Protein AF-A0A2D4P165-F1 (afdb_monomer)

Organism: Micrurus surinamensis (NCBI:txid129470)

Solvent-accessible surface area (backbone atoms only — not comparable to full-atom values): 8331 Å² total; per-residue (Å²): 124,71,40,60,50,41,46,71,79,41,49,64,58,56,65,73,43,44,93,80,43,96,66,60,62,69,33,42,50,54,37,58,58,67,74,42,82,57,62,66,61,52,50,49,56,73,44,31,44,83,96,69,41,61,64,74,58,58,80,89,52,52,64,74,51,64,64,87,57,72,45,75,46,81,37,56,65,82,50,97,62,73,68,67,61,45,57,52,50,44,67,58,34,75,97,38,56,63,46,65,50,67,57,44,76,82,76,78,82,85,76,85,78,73,83,81,77,66,51,77,69,56,50,51,56,52,55,60,68,71,75,113

Radius of gyration: 19.27 Å; Cα contacts (8 Å, |Δi|>4): 99; chains: 1; bounding box: 44×35×43 Å

Mean predicted aligned error: 12.01 Å

Nearest PDB structures (foldseek):
  6hrv-assembly1_A  TM=4.353E-01  e=6.710E+00  Danio rerio
  8k1f-assembly2_B-2  TM=2.832E-01  e=9.886E+00  Fusobacterium nucleatum subsp. nucleatum ATCC 25586

Secondary structure (DSSP, 8-state):
--THHHHHH-HHHHHHTTTT-SSSHHHHHHHHHHTS--HHHHHHHHHB-GGG-BSS-SGGGGGGS-TTS-EEEEEETT-S--THHHHHHHHHSTTS-EEEEEEETT--SS---------HHHHHHHHHHT--

Sequence (132 aa):
WGPGLVQRFRPDFKQKFANFFDDDTISEYIYHCNAQTPSGEAAFKAMTESLGWARRPMLQRIHMIRRDLPITLIYGANSWIDTSTGEKVRYLRPGCYVNDMGQVRSWKENFRYRNLRLSGATLRKLESALLE

Foldseek 3Di:
DQLVVCCVVPVVQCVLCCVPDVDSVRSVVVSVCVVDDVPPVVVQVVQADPPSHGPDDCLVVLLVPDQADAEEDEAAQPDPDDQVSQVSSCVSRDPGHGHYPPHPPPPPPRDDPDDPPPDPVNVVVVVVVVVD

Structure (mmCIF, N/CA/C/O backbone):
data_AF-A0A2D4P165-F1
#
_entry.id   AF-A0A2D4P165-F1
#
loop_
_atom_site.group_PDB
_atom_site.id
_atom_site.type_symbol
_atom_site.label_atom_id
_atom_site.label_alt_id
_atom_site.label_comp_id
_atom_site.label_asym_id
_atom_site.label_entity_id
_atom_site.label_seq_id
_atom_site.pdbx_PDB_ins_code
_atom_site.Cartn_x
_atom_site.Cartn_y
_atom_site.Cartn_z
_atom_site.occupancy
_atom_site.B_iso_or_equiv
_atom_site.auth_seq_id
_atom_site.auth_comp_id
_atom_site.auth_asym_id
_atom_site.auth_atom_id
_atom_site.pdbx_PDB_model_num
ATOM 1 N N . TRP A 1 1 ? 16.382 -6.746 -25.582 1.00 63.00 1 TRP A N 1
ATOM 2 C CA . TRP A 1 1 ? 16.117 -5.304 -25.786 1.00 63.00 1 TRP A CA 1
ATOM 3 C C . TRP A 1 1 ? 15.077 -4.731 -24.820 1.00 63.00 1 TRP A C 1
ATOM 5 O O . TRP A 1 1 ? 15.283 -3.617 -24.366 1.00 63.00 1 TRP A O 1
ATOM 15 N N . GLY A 1 2 ? 14.011 -5.458 -24.457 1.00 76.69 2 GLY A N 1
ATOM 16 C CA . GLY A 1 2 ? 12.945 -4.955 -23.574 1.00 76.69 2 GLY A CA 1
ATOM 17 C C . GLY A 1 2 ? 13.359 -4.575 -22.138 1.00 76.69 2 GLY A C 1
ATOM 18 O O . GLY A 1 2 ? 13.272 -3.397 -21.790 1.00 76.69 2 GLY A O 1
ATOM 19 N N . PRO A 1 3 ? 13.871 -5.511 -21.315 1.00 77.06 3 PRO A N 1
ATOM 20 C CA . PRO A 1 3 ? 14.177 -5.243 -19.901 1.00 77.06 3 PRO A CA 1
ATOM 21 C C . PRO A 1 3 ? 15.200 -4.130 -19.638 1.00 77.06 3 PRO A C 1
ATOM 23 O O . PRO A 1 3 ? 15.115 -3.422 -18.634 1.00 77.06 3 PRO A O 1
ATOM 26 N N . GLY A 1 4 ? 16.124 -3.903 -20.579 1.00 82.12 4 GLY A N 1
ATOM 27 C CA . GLY A 1 4 ? 17.107 -2.818 -20.495 1.00 82.12 4 GLY A CA 1
ATOM 28 C C . GLY A 1 4 ? 16.485 -1.414 -20.449 1.00 82.12 4 GLY A C 1
ATOM 29 O O . GLY A 1 4 ? 17.125 -0.480 -19.970 1.00 82.12 4 GLY A O 1
ATOM 30 N N . LEU A 1 5 ? 15.227 -1.248 -20.883 1.00 85.31 5 LEU A N 1
ATOM 31 C CA . LEU A 1 5 ? 14.503 0.023 -20.768 1.00 85.31 5 LEU A CA 1
ATOM 32 C C . LEU A 1 5 ? 14.250 0.399 -19.303 1.00 85.31 5 LEU A C 1
ATOM 34 O O . LEU A 1 5 ? 14.481 1.545 -18.922 1.00 85.31 5 LEU A O 1
ATOM 38 N N . VAL A 1 6 ? 13.833 -0.559 -18.467 1.00 86.50 6 VAL A N 1
ATOM 39 C CA . VAL A 1 6 ? 13.577 -0.300 -17.041 1.00 86.50 6 VAL A CA 1
ATOM 40 C C . VAL A 1 6 ? 14.867 0.109 -16.342 1.00 86.50 6 VAL A C 1
ATOM 42 O O . VAL A 1 6 ? 14.875 1.099 -15.619 1.00 86.50 6 VAL A O 1
ATOM 45 N N . GLN A 1 7 ? 15.979 -0.568 -16.630 1.00 84.44 7 GLN A N 1
ATOM 46 C CA . GLN A 1 7 ? 17.281 -0.222 -16.053 1.00 84.44 7 GLN A CA 1
ATOM 47 C C . GLN A 1 7 ? 17.759 1.170 -16.477 1.00 84.44 7 GLN A C 1
ATOM 49 O O . GLN A 1 7 ? 18.295 1.916 -15.662 1.00 84.44 7 GLN A O 1
ATOM 54 N N . ARG A 1 8 ? 17.543 1.542 -17.745 1.00 86.88 8 ARG A N 1
ATOM 55 C CA . ARG A 1 8 ? 17.968 2.842 -18.275 1.00 86.88 8 ARG A CA 1
ATOM 56 C C . ARG A 1 8 ? 17.184 4.004 -17.671 1.00 86.88 8 ARG A C 1
ATOM 58 O O . ARG A 1 8 ? 17.776 5.034 -17.363 1.00 86.88 8 ARG A O 1
ATOM 65 N N . PHE A 1 9 ? 15.867 3.860 -17.529 1.00 86.31 9 PHE A N 1
ATOM 66 C CA . PHE A 1 9 ? 15.003 4.938 -17.040 1.00 86.31 9 PHE A CA 1
ATOM 67 C C . PHE A 1 9 ? 14.820 4.935 -15.519 1.00 86.31 9 PHE A C 1
ATOM 69 O O . PHE A 1 9 ? 14.538 5.985 -14.946 1.00 86.31 9 PHE A O 1
ATOM 76 N N . ARG A 1 10 ? 14.968 3.779 -14.862 1.00 86.62 10 ARG A N 1
ATOM 77 C CA . ARG A 1 10 ? 14.769 3.582 -13.417 1.00 86.62 10 ARG A CA 1
ATOM 78 C C . ARG A 1 10 ? 15.875 2.725 -12.783 1.00 86.62 10 ARG A C 1
ATOM 80 O O . ARG A 1 10 ? 15.589 1.696 -12.162 1.00 86.62 10 ARG A O 1
ATOM 87 N N . PRO A 1 11 ? 17.149 3.148 -12.882 1.00 86.62 11 PRO A N 1
ATOM 88 C CA . PRO A 1 11 ? 18.261 2.432 -12.251 1.00 86.62 11 PRO A CA 1
ATOM 89 C C . PRO A 1 11 ? 18.136 2.381 -10.719 1.00 86.62 11 PRO A C 1
ATOM 91 O O . PRO A 1 11 ? 18.674 1.481 -10.073 1.00 86.62 11 PRO A O 1
ATOM 94 N N . ASP A 1 12 ? 17.375 3.309 -10.131 1.00 87.25 12 ASP A N 1
ATOM 95 C CA . ASP A 1 12 ? 17.072 3.357 -8.702 1.00 87.25 12 ASP A CA 1
ATOM 96 C C . ASP A 1 12 ? 16.338 2.104 -8.205 1.00 87.25 12 ASP A C 1
ATOM 98 O O . ASP A 1 12 ? 16.518 1.714 -7.051 1.00 87.25 12 ASP A O 1
ATOM 102 N N . PHE A 1 13 ? 15.556 1.432 -9.059 1.00 86.31 13 PHE A N 1
ATOM 103 C CA . PHE A 1 13 ? 14.927 0.169 -8.681 1.00 86.31 13 PHE A CA 1
ATOM 104 C C . PHE A 1 13 ? 15.961 -0.924 -8.449 1.00 86.31 13 PHE A C 1
ATOM 106 O O . PHE A 1 13 ? 15.918 -1.573 -7.409 1.00 86.31 13 PHE A O 1
ATOM 113 N N . LYS A 1 14 ? 16.936 -1.084 -9.346 1.00 85.00 14 LYS A N 1
ATOM 114 C CA . LYS A 1 14 ? 17.999 -2.075 -9.150 1.00 85.00 14 LYS A CA 1
ATOM 115 C C . LYS A 1 14 ? 18.768 -1.803 -7.854 1.00 85.00 14 LYS A C 1
ATOM 117 O O . LYS A 1 14 ? 18.940 -2.703 -7.042 1.00 85.00 14 LYS A O 1
ATOM 122 N N . GLN A 1 15 ? 19.123 -0.542 -7.597 1.00 86.31 15 GLN A N 1
ATOM 123 C CA . GLN A 1 15 ? 19.809 -0.158 -6.360 1.00 86.31 15 GLN A CA 1
ATOM 124 C C . GLN A 1 15 ? 18.972 -0.435 -5.101 1.00 86.31 15 GLN A C 1
ATOM 126 O O . GLN A 1 15 ? 19.506 -0.888 -4.091 1.00 86.31 15 GLN A O 1
ATOM 131 N N . LYS A 1 16 ? 17.659 -0.181 -5.146 1.00 86.88 16 LYS A N 1
ATOM 132 C CA . LYS A 1 16 ? 16.755 -0.395 -4.008 1.00 86.88 16 LYS A CA 1
ATOM 133 C C . LYS A 1 16 ? 16.681 -1.862 -3.578 1.00 86.88 16 LYS A C 1
ATOM 135 O O . LYS A 1 16 ? 16.490 -2.130 -2.395 1.00 86.88 16 LYS A O 1
ATOM 140 N N . PHE A 1 17 ? 16.809 -2.786 -4.523 1.00 87.44 17 PHE A N 1
ATOM 141 C CA . PHE A 1 17 ? 16.670 -4.220 -4.277 1.00 87.44 17 PHE A CA 1
ATOM 142 C C . PHE A 1 17 ? 17.998 -4.984 -4.351 1.00 87.44 17 PHE A C 1
ATOM 144 O O . PHE A 1 17 ? 17.985 -6.209 -4.313 1.00 87.44 17 PHE A O 1
ATOM 151 N N . ALA A 1 18 ? 19.131 -4.276 -4.378 1.00 87.88 18 ALA A N 1
ATOM 152 C CA . ALA A 1 18 ? 20.461 -4.877 -4.481 1.00 87.88 18 ALA A CA 1
ATOM 153 C C . ALA A 1 18 ? 20.801 -5.830 -3.320 1.00 87.88 18 ALA A C 1
ATOM 155 O O . ALA A 1 18 ? 21.581 -6.750 -3.495 1.00 87.88 18 ALA A O 1
ATOM 156 N N . ASN A 1 19 ? 20.191 -5.654 -2.141 1.00 90.44 19 ASN A N 1
ATOM 157 C CA . ASN A 1 19 ? 20.377 -6.578 -1.012 1.00 90.44 19 ASN A CA 1
ATOM 158 C C . ASN A 1 19 ? 19.612 -7.907 -1.175 1.00 90.44 19 ASN A C 1
ATOM 160 O O . ASN A 1 19 ? 19.798 -8.813 -0.369 1.00 90.44 19 ASN A O 1
ATOM 164 N N . PHE A 1 20 ? 18.698 -7.993 -2.146 1.00 90.00 20 PHE A N 1
ATOM 165 C CA . PHE A 1 20 ? 17.861 -9.172 -2.395 1.00 90.00 20 PHE A CA 1
ATOM 166 C C . PHE A 1 20 ? 18.282 -9.940 -3.641 1.00 90.00 20 PHE A C 1
ATOM 168 O O . PHE A 1 20 ? 18.120 -11.156 -3.680 1.00 90.00 20 PHE A O 1
ATOM 175 N N . PHE A 1 21 ? 18.770 -9.228 -4.655 1.00 90.38 21 PHE A N 1
ATOM 176 C CA . PHE A 1 21 ? 19.111 -9.785 -5.955 1.00 90.38 21 PHE A CA 1
ATOM 177 C C . PHE A 1 21 ? 20.401 -9.140 -6.456 1.00 90.38 21 PHE A C 1
ATOM 179 O O . PHE A 1 21 ? 20.494 -7.913 -6.520 1.00 90.38 21 PHE A O 1
ATOM 186 N N . ASP A 1 22 ? 21.360 -9.974 -6.854 1.00 87.00 22 ASP A N 1
ATOM 187 C CA . ASP A 1 22 ? 22.644 -9.535 -7.415 1.00 87.00 22 ASP A CA 1
ATOM 188 C C . ASP A 1 22 ? 22.571 -9.277 -8.937 1.00 87.00 22 ASP A C 1
ATOM 190 O O . ASP A 1 22 ? 23.538 -8.827 -9.554 1.00 87.00 22 ASP A O 1
ATOM 194 N N . ASP A 1 23 ? 21.419 -9.548 -9.559 1.00 88.88 23 ASP A N 1
ATOM 195 C CA . ASP A 1 23 ? 21.201 -9.520 -11.005 1.00 88.88 23 ASP A CA 1
ATOM 196 C C . ASP A 1 23 ? 20.064 -8.560 -11.428 1.00 88.88 23 ASP A C 1
ATOM 198 O O . ASP A 1 23 ? 19.708 -7.605 -10.729 1.00 88.88 23 ASP A O 1
ATOM 202 N N . ASP A 1 24 ? 19.527 -8.762 -12.634 1.00 89.06 24 ASP A N 1
ATOM 203 C CA . ASP A 1 24 ? 18.491 -7.919 -13.232 1.00 89.06 24 ASP A CA 1
ATOM 204 C C . ASP A 1 24 ? 17.058 -8.380 -12.937 1.00 89.06 24 ASP A C 1
ATOM 206 O O . ASP A 1 24 ? 16.117 -7.780 -13.468 1.00 89.06 24 ASP A O 1
ATOM 210 N N . THR A 1 25 ? 16.874 -9.363 -12.045 1.00 90.50 25 THR A N 1
ATOM 211 C CA . THR A 1 25 ? 15.579 -9.995 -11.728 1.00 90.50 25 THR A CA 1
ATOM 212 C C . THR A 1 25 ? 14.455 -8.975 -11.540 1.00 90.50 25 THR A C 1
ATOM 214 O O . THR A 1 25 ? 13.388 -9.095 -12.141 1.00 90.50 25 THR A O 1
ATOM 217 N N . ILE A 1 26 ? 14.681 -7.916 -10.754 1.00 90.75 26 ILE A N 1
ATOM 218 C CA . ILE A 1 26 ? 13.656 -6.887 -10.506 1.00 90.75 26 ILE A CA 1
ATOM 219 C C . ILE A 1 26 ? 13.313 -6.087 -11.763 1.00 90.75 26 ILE A C 1
ATOM 221 O O . ILE A 1 26 ? 12.148 -5.764 -11.991 1.00 90.75 26 ILE A O 1
ATOM 225 N N . SER A 1 27 ? 14.308 -5.742 -12.578 1.00 89.00 27 SER A N 1
ATOM 226 C CA . SER A 1 27 ? 14.070 -4.948 -13.786 1.00 89.00 27 SER A CA 1
ATOM 227 C C . SER A 1 27 ? 13.352 -5.769 -14.853 1.00 89.00 27 SER A C 1
ATOM 229 O O . SER A 1 27 ? 12.450 -5.251 -15.511 1.00 89.00 27 SER A O 1
ATOM 231 N N . GLU A 1 28 ? 13.705 -7.050 -14.986 1.00 90.38 28 GLU A N 1
ATOM 232 C CA . GLU A 1 28 ? 13.010 -7.999 -15.857 1.00 90.38 28 GLU A CA 1
ATOM 233 C C . GLU A 1 28 ? 11.572 -8.232 -15.399 1.00 90.38 28 GLU A C 1
ATOM 235 O O . GLU A 1 28 ? 10.649 -8.117 -16.206 1.00 90.38 28 GLU A O 1
ATOM 240 N N . TYR A 1 29 ? 11.362 -8.458 -14.100 1.00 89.81 29 TYR A N 1
ATOM 241 C CA . TYR A 1 29 ? 10.032 -8.608 -13.517 1.00 89.81 29 TYR A CA 1
ATOM 242 C C . TYR A 1 29 ? 9.143 -7.390 -13.803 1.00 89.81 29 TYR A C 1
ATOM 244 O O . TYR A 1 29 ? 8.055 -7.532 -14.358 1.00 89.81 29 TYR A O 1
ATOM 252 N N . ILE A 1 30 ? 9.622 -6.177 -13.496 1.00 88.12 30 ILE A N 1
ATOM 253 C CA . ILE A 1 30 ? 8.867 -4.936 -13.738 1.00 88.12 30 ILE A CA 1
ATOM 254 C C . ILE A 1 30 ? 8.568 -4.762 -15.229 1.00 88.12 30 ILE A C 1
ATOM 256 O O . ILE A 1 30 ? 7.450 -4.397 -15.593 1.00 88.12 30 ILE A O 1
ATOM 260 N N . TYR A 1 31 ? 9.547 -5.024 -16.098 1.00 89.50 31 TYR A N 1
ATOM 261 C CA . TYR A 1 31 ? 9.343 -4.935 -17.540 1.00 89.50 31 TYR A CA 1
ATOM 262 C C . TYR A 1 31 ? 8.229 -5.876 -18.004 1.00 89.50 31 TYR A C 1
ATOM 264 O O . TYR A 1 31 ? 7.336 -5.444 -18.729 1.00 89.50 31 TYR A O 1
ATOM 272 N N . HIS A 1 32 ? 8.245 -7.136 -17.566 1.00 88.62 32 HIS A N 1
ATOM 273 C CA . HIS A 1 32 ? 7.247 -8.120 -17.973 1.00 88.62 32 HIS A CA 1
ATOM 274 C C . HIS A 1 32 ? 5.858 -7.867 -17.381 1.00 88.62 32 HIS A C 1
ATOM 276 O O . HIS A 1 32 ? 4.878 -8.214 -18.036 1.00 88.62 32 HIS A O 1
ATOM 282 N N . CYS A 1 33 ? 5.749 -7.226 -16.214 1.00 85.62 33 CYS A N 1
ATOM 283 C CA . CYS A 1 33 ? 4.470 -6.710 -15.721 1.00 85.62 33 CYS A CA 1
ATOM 284 C C . CYS A 1 33 ? 3.923 -5.610 -16.644 1.00 85.62 33 CYS A C 1
ATOM 286 O O . CYS A 1 33 ? 2.775 -5.679 -17.070 1.00 85.62 33 CYS A O 1
ATOM 288 N N . ASN A 1 34 ? 4.766 -4.642 -17.018 1.00 84.06 34 ASN A N 1
ATOM 289 C CA . ASN A 1 34 ? 4.356 -3.486 -17.821 1.00 84.06 34 ASN A CA 1
ATOM 290 C C . ASN A 1 34 ? 4.144 -3.808 -19.311 1.00 84.06 34 ASN A C 1
ATOM 292 O O . ASN A 1 34 ? 3.427 -3.085 -19.998 1.00 84.06 34 ASN A O 1
ATOM 296 N N . ALA A 1 35 ? 4.806 -4.844 -19.836 1.00 88.44 35 ALA A N 1
ATOM 297 C CA . ALA A 1 35 ? 4.684 -5.270 -21.232 1.00 88.44 35 ALA A CA 1
ATOM 298 C C . ALA A 1 35 ? 3.384 -6.046 -21.513 1.00 88.44 35 ALA A C 1
ATOM 300 O O . ALA A 1 35 ? 3.047 -6.276 -22.675 1.00 88.44 35 ALA A O 1
ATOM 301 N N . GLN A 1 36 ? 2.674 -6.475 -20.467 1.00 86.69 36 GLN A N 1
ATOM 302 C CA . GLN A 1 36 ? 1.372 -7.125 -20.579 1.00 86.69 36 GLN A CA 1
ATOM 303 C C . GLN A 1 36 ? 0.240 -6.099 -20.713 1.00 86.69 36 GLN A C 1
ATOM 305 O O . GLN A 1 36 ? 0.435 -4.889 -20.618 1.00 86.69 36 GLN A O 1
ATOM 310 N N . THR A 1 37 ? -0.980 -6.592 -20.931 1.00 88.94 37 THR A N 1
ATOM 311 C CA . THR A 1 37 ? -2.184 -5.760 -20.884 1.00 88.94 37 THR A CA 1
ATOM 312 C C . THR A 1 37 ? -2.310 -5.112 -19.495 1.00 88.94 37 THR A C 1
ATOM 314 O O . THR A 1 37 ? -2.403 -5.845 -18.506 1.00 88.94 37 THR A O 1
ATOM 317 N N . PRO A 1 38 ? -2.364 -3.770 -19.391 1.00 84.81 38 PRO A N 1
ATOM 318 C CA . PRO A 1 38 ? -2.160 -3.039 -18.136 1.00 84.81 38 PRO A CA 1
ATOM 319 C C . PRO A 1 38 ? -3.417 -3.013 -17.253 1.00 84.81 38 PRO A C 1
ATOM 321 O O . PRO A 1 38 ? -3.998 -1.962 -16.980 1.00 84.81 38 PRO A O 1
ATOM 324 N N . SER A 1 39 ? -3.903 -4.179 -16.826 1.00 87.56 39 SER A N 1
ATOM 325 C CA . SER A 1 39 ? -5.114 -4.282 -16.002 1.00 87.56 39 SER A CA 1
ATOM 326 C C . SER A 1 39 ? -4.930 -3.639 -14.624 1.00 87.56 39 SER A C 1
ATOM 328 O O . SER A 1 39 ? -5.854 -3.000 -14.119 1.00 87.56 39 SER A O 1
ATOM 330 N N . GLY A 1 40 ? -3.731 -3.747 -14.045 1.00 85.50 40 GLY A N 1
ATOM 331 C CA . GLY A 1 40 ? -3.382 -3.170 -12.750 1.00 85.50 40 GLY A CA 1
ATOM 332 C C . GLY A 1 40 ? -3.296 -1.648 -12.789 1.00 85.50 40 GLY A C 1
ATOM 333 O O . GLY A 1 40 ? -3.938 -0.979 -11.984 1.00 85.50 40 GLY A O 1
ATOM 334 N N . GLU A 1 41 ? -2.561 -1.087 -13.747 1.00 87.00 41 GLU A N 1
ATOM 335 C CA . GLU A 1 41 ? -2.404 0.358 -13.923 1.00 87.00 41 GLU A CA 1
ATOM 336 C C . GLU A 1 41 ? -3.728 1.010 -14.319 1.00 87.00 41 GLU A C 1
ATOM 338 O O . GLU A 1 41 ? -4.068 2.068 -13.788 1.00 87.00 41 GLU A O 1
ATOM 343 N N . ALA A 1 42 ? -4.506 0.372 -15.203 1.00 89.75 42 ALA A N 1
ATOM 344 C CA . ALA A 1 42 ? -5.835 0.849 -15.567 1.00 89.75 42 ALA A CA 1
ATOM 345 C C . ALA A 1 42 ? -6.779 0.843 -14.357 1.00 89.75 42 ALA A C 1
ATOM 347 O O . ALA A 1 42 ? -7.473 1.832 -14.117 1.00 89.75 42 ALA A O 1
ATOM 348 N N . ALA A 1 43 ? -6.776 -0.230 -13.558 1.00 91.06 43 ALA A N 1
ATOM 349 C CA . ALA A 1 43 ? -7.569 -0.303 -12.335 1.00 91.06 43 ALA A CA 1
ATOM 350 C C . ALA A 1 43 ? -7.114 0.737 -11.303 1.00 91.06 43 ALA A C 1
ATOM 352 O O . ALA A 1 43 ? -7.951 1.441 -10.740 1.00 91.06 43 ALA A O 1
ATOM 353 N N . PHE A 1 44 ? -5.806 0.879 -11.078 1.00 89.25 44 PHE A N 1
ATOM 354 C CA . PHE A 1 44 ? -5.247 1.881 -10.174 1.00 89.25 44 PHE A CA 1
ATOM 355 C C . PHE A 1 44 ? -5.673 3.285 -10.606 1.00 89.25 44 PHE A C 1
ATOM 357 O O . PHE A 1 44 ? -6.312 3.982 -9.824 1.00 89.25 44 PHE A O 1
ATOM 364 N N . LYS A 1 45 ? -5.463 3.645 -11.880 1.00 89.69 45 LYS A N 1
ATOM 365 C CA . LYS A 1 45 ? -5.886 4.929 -12.458 1.00 89.69 45 LYS A CA 1
ATOM 366 C C . LYS A 1 45 ? -7.393 5.160 -12.331 1.00 89.69 45 LYS A C 1
ATOM 368 O O . LYS A 1 45 ? -7.812 6.272 -12.041 1.00 89.69 45 LYS A O 1
ATOM 373 N N . ALA A 1 46 ? -8.218 4.130 -12.517 1.00 93.56 46 ALA A N 1
ATOM 374 C CA . ALA A 1 46 ? -9.668 4.241 -12.352 1.00 93.56 46 ALA A CA 1
ATOM 375 C C . ALA A 1 46 ? -10.096 4.440 -10.883 1.00 93.56 46 ALA A C 1
ATOM 377 O O . ALA A 1 46 ? -11.146 5.035 -10.615 1.00 93.56 46 ALA A O 1
ATOM 378 N N . MET A 1 47 ? -9.305 3.931 -9.934 1.00 94.31 47 MET A N 1
ATOM 379 C CA . MET A 1 47 ? -9.564 3.997 -8.495 1.00 94.31 47 MET A CA 1
ATOM 380 C C . MET A 1 4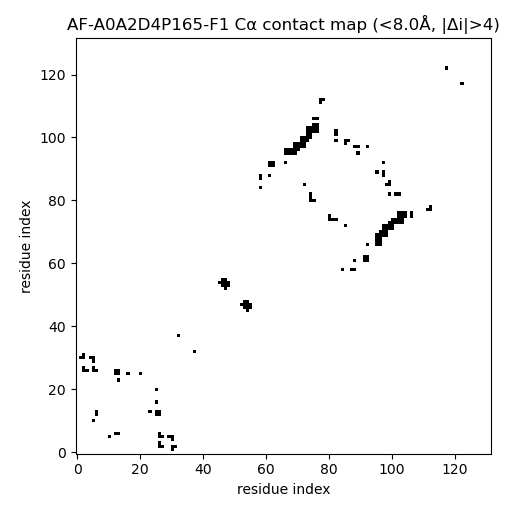7 ? -8.922 5.203 -7.803 1.00 94.31 47 MET A C 1
ATOM 382 O O . MET A 1 47 ? -9.289 5.485 -6.659 1.00 94.31 47 MET A O 1
ATOM 386 N N . THR A 1 48 ? -8.012 5.918 -8.464 1.00 95.00 48 THR A N 1
ATOM 387 C CA . THR A 1 48 ? -7.319 7.088 -7.915 1.00 95.00 48 THR A CA 1
ATOM 388 C C . THR A 1 48 ? -7.708 8.390 -8.609 1.00 95.00 48 THR A C 1
ATOM 390 O O . THR A 1 48 ? -7.947 8.413 -9.809 1.00 95.00 48 THR A O 1
ATOM 393 N N . GLU A 1 49 ? -7.728 9.479 -7.851 1.00 91.38 49 GLU A N 1
ATOM 394 C CA . GLU A 1 49 ? -7.817 10.857 -8.332 1.00 91.38 49 GLU A CA 1
ATOM 395 C C . GLU A 1 49 ? -6.400 11.463 -8.449 1.00 91.38 49 GLU A C 1
ATOM 397 O O . GLU A 1 49 ? -5.389 10.761 -8.298 1.00 91.38 49 GLU A O 1
ATOM 402 N N . SER A 1 50 ? -6.305 12.772 -8.703 1.00 85.38 50 SER A N 1
ATOM 403 C CA . SER A 1 50 ? -5.033 13.499 -8.742 1.00 85.38 50 SER A CA 1
ATOM 404 C C . SER A 1 50 ? -4.173 13.220 -7.501 1.00 85.38 50 SER A C 1
ATOM 406 O O . SER A 1 50 ? -4.674 13.006 -6.397 1.00 85.38 50 SER A O 1
ATOM 408 N N . LEU A 1 51 ? -2.850 13.176 -7.694 1.00 81.88 51 LEU A N 1
ATOM 409 C CA . LEU A 1 51 ? -1.855 12.874 -6.652 1.00 81.88 51 LEU A CA 1
ATOM 410 C C . LEU A 1 51 ? -1.975 11.474 -6.005 1.00 81.88 51 LEU A C 1
ATOM 412 O O . LEU A 1 51 ? -1.329 11.218 -4.991 1.00 81.88 51 LEU A O 1
ATOM 416 N N . GLY A 1 52 ? -2.749 10.552 -6.590 1.00 84.56 52 GLY A N 1
ATOM 417 C CA . GLY A 1 52 ? -2.846 9.162 -6.127 1.00 84.56 52 GLY A CA 1
ATOM 418 C C . GLY A 1 52 ? -3.815 8.945 -4.961 1.00 84.56 52 GLY A C 1
ATOM 419 O O . GLY A 1 52 ? -3.811 7.877 -4.347 1.00 84.56 52 GLY A O 1
ATOM 420 N N . TRP A 1 53 ? -4.656 9.932 -4.645 1.00 88.81 53 TRP A N 1
ATOM 421 C CA . TRP A 1 53 ? -5.706 9.784 -3.636 1.00 88.81 53 TRP A CA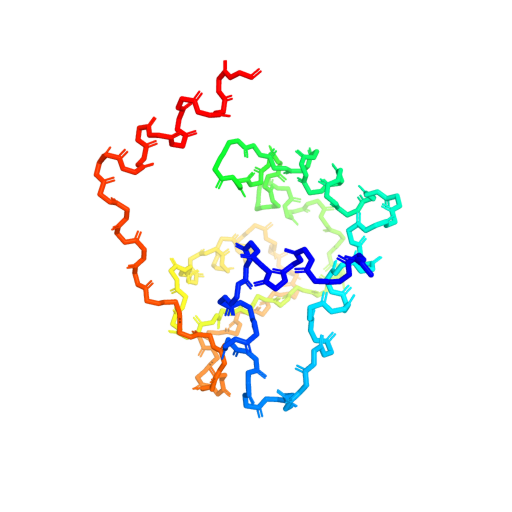 1
ATOM 422 C C . TRP A 1 53 ? -6.776 8.799 -4.095 1.00 88.81 53 TRP A C 1
ATOM 424 O O . TRP A 1 53 ? -7.110 8.749 -5.271 1.00 88.81 53 TRP A O 1
ATOM 434 N N . ALA A 1 54 ? -7.368 8.033 -3.180 1.00 92.00 54 ALA A N 1
ATOM 435 C CA . ALA A 1 54 ? -8.476 7.152 -3.538 1.00 92.00 54 ALA A CA 1
ATOM 436 C C . ALA A 1 54 ? -9.692 7.974 -3.997 1.00 92.00 54 ALA A C 1
ATOM 438 O O . ALA A 1 54 ? -10.225 8.774 -3.231 1.00 92.00 54 ALA A O 1
ATOM 439 N N . ARG A 1 55 ? -10.192 7.706 -5.207 1.00 93.44 55 ARG A N 1
ATOM 440 C CA . ARG A 1 55 ? -11.377 8.361 -5.786 1.00 93.44 55 ARG A CA 1
ATOM 441 C C . ARG A 1 55 ? -12.646 8.121 -4.965 1.00 93.44 55 ARG A C 1
ATOM 443 O O . ARG A 1 55 ? -13.529 8.967 -4.899 1.00 93.44 55 ARG A O 1
ATOM 450 N N . ARG A 1 56 ? -12.755 6.944 -4.338 1.00 93.31 56 ARG A N 1
ATOM 451 C CA . ARG A 1 56 ? -13.868 6.560 -3.447 1.00 93.31 56 ARG A CA 1
ATOM 452 C C . ARG A 1 56 ? -13.336 5.915 -2.159 1.00 93.31 56 ARG A C 1
ATOM 454 O O . ARG A 1 56 ? -13.316 4.676 -2.066 1.00 93.31 56 ARG A O 1
ATOM 461 N N . PRO A 1 57 ? -12.890 6.726 -1.177 1.00 92.31 57 PRO A N 1
ATOM 462 C CA . PRO A 1 57 ? -12.244 6.248 0.044 1.00 92.31 57 PRO A CA 1
ATOM 463 C C . PRO A 1 57 ? -13.090 5.228 0.813 1.00 92.31 57 PRO A C 1
ATOM 465 O O . PRO A 1 57 ? -14.304 5.374 0.947 1.00 92.31 57 PRO A O 1
ATOM 468 N N . MET A 1 58 ? -12.444 4.193 1.354 1.00 94.25 58 MET A N 1
ATOM 469 C CA . MET A 1 58 ? -13.136 3.130 2.096 1.00 94.25 58 MET A CA 1
ATOM 470 C C . MET A 1 58 ? -13.777 3.626 3.393 1.00 94.25 58 MET A C 1
ATOM 472 O O . MET A 1 58 ? -14.841 3.135 3.755 1.00 94.25 58 MET A O 1
ATOM 476 N N . LEU A 1 59 ? -13.164 4.598 4.078 1.00 94.12 59 LEU A N 1
ATOM 477 C CA . LEU A 1 59 ? -13.596 5.040 5.408 1.00 94.12 59 LEU A CA 1
ATOM 478 C C . LEU A 1 59 ? -15.072 5.470 5.437 1.00 94.12 59 LEU A C 1
ATOM 480 O O . LEU A 1 59 ? -15.813 5.064 6.324 1.00 94.12 59 LEU A O 1
ATOM 484 N N . GLN A 1 60 ? -15.519 6.214 4.422 1.00 93.56 60 GLN A N 1
ATOM 485 C CA . GLN A 1 60 ? -16.895 6.719 4.324 1.00 93.56 60 GLN A CA 1
ATOM 486 C C . GLN A 1 60 ? -17.939 5.605 4.152 1.00 93.56 60 GLN A C 1
ATOM 488 O O . GLN A 1 60 ? -19.100 5.776 4.504 1.00 93.56 60 GLN A O 1
ATOM 493 N N . ARG A 1 61 ? -17.524 4.445 3.638 1.00 95.50 61 ARG A N 1
ATOM 494 C CA . ARG A 1 61 ? -18.388 3.302 3.307 1.00 95.50 61 ARG A CA 1
ATOM 495 C C . ARG A 1 61 ? -18.047 2.044 4.098 1.00 95.50 61 ARG A C 1
ATOM 497 O O . ARG A 1 61 ? -18.549 0.963 3.807 1.00 95.50 61 ARG A O 1
ATOM 504 N N . ILE A 1 62 ? -17.199 2.169 5.117 1.00 96.19 62 ILE A N 1
ATOM 505 C CA . ILE A 1 62 ? -16.700 1.026 5.883 1.00 96.19 62 ILE A CA 1
ATOM 506 C C . ILE A 1 62 ? -17.822 0.323 6.658 1.00 96.19 62 ILE A C 1
ATOM 508 O O . ILE A 1 62 ? -17.763 -0.883 6.880 1.00 96.19 62 ILE A O 1
ATOM 512 N N . HIS A 1 63 ? -18.877 1.053 7.019 1.00 93.62 63 HIS A N 1
ATOM 513 C CA . HIS A 1 63 ? -20.069 0.523 7.679 1.00 93.62 63 HIS A CA 1
ATOM 514 C C . HIS A 1 63 ? -20.901 -0.402 6.769 1.00 93.62 63 HIS A C 1
ATOM 516 O O . HIS A 1 63 ? -21.671 -1.212 7.275 1.00 93.62 63 HIS A O 1
ATOM 522 N N . MET A 1 64 ? -20.728 -0.322 5.441 1.00 95.62 64 MET A N 1
ATOM 523 C CA . MET A 1 64 ? -21.440 -1.161 4.466 1.00 95.62 64 MET A CA 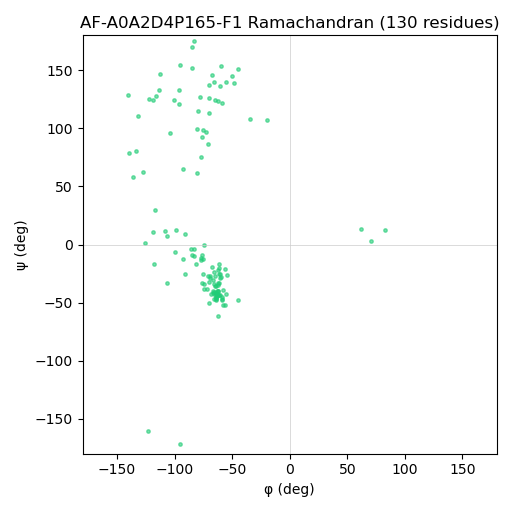1
ATOM 524 C C . MET A 1 64 ? -20.813 -2.551 4.300 1.00 95.62 64 MET A C 1
ATOM 526 O O . MET A 1 64 ? -21.442 -3.453 3.751 1.00 95.62 64 MET A O 1
ATOM 530 N N . ILE A 1 65 ? -19.567 -2.743 4.745 1.00 95.38 65 ILE A N 1
ATOM 531 C CA . ILE A 1 65 ? -18.931 -4.064 4.740 1.00 95.38 65 ILE A CA 1
ATOM 532 C C . ILE A 1 65 ? -19.686 -4.966 5.719 1.00 95.38 65 ILE A C 1
ATOM 534 O O . ILE A 1 65 ? -20.029 -4.529 6.821 1.00 95.38 65 ILE A O 1
ATOM 538 N N . ARG A 1 66 ? -19.895 -6.235 5.350 1.00 96.38 66 ARG A N 1
ATOM 539 C CA . ARG A 1 66 ? -20.555 -7.225 6.212 1.00 96.38 66 ARG A CA 1
ATOM 540 C C . ARG A 1 66 ? -19.959 -7.233 7.626 1.00 96.38 66 ARG A C 1
ATOM 542 O O . ARG A 1 66 ? -18.747 -7.099 7.795 1.00 96.38 66 ARG A O 1
ATOM 549 N N . ARG A 1 67 ? -20.811 -7.345 8.648 1.00 94.38 67 ARG A N 1
ATOM 550 C CA . ARG A 1 67 ? -20.408 -7.216 10.063 1.00 94.38 67 ARG A CA 1
ATOM 551 C C . ARG A 1 67 ? -19.536 -8.370 10.559 1.00 94.38 67 ARG A C 1
ATOM 553 O O . ARG A 1 67 ? -18.725 -8.166 11.453 1.00 94.38 67 ARG A O 1
ATOM 560 N N . ASP A 1 68 ? -19.686 -9.544 9.954 1.00 95.12 68 ASP A N 1
ATOM 561 C CA . ASP A 1 68 ? -18.925 -10.756 10.257 1.00 95.12 68 ASP A CA 1
ATOM 562 C C . ASP A 1 68 ? -17.508 -10.749 9.670 1.00 95.12 68 ASP A C 1
ATOM 564 O O . ASP A 1 68 ? -16.695 -11.587 10.046 1.00 95.12 68 ASP A O 1
ATOM 568 N N . LEU A 1 69 ? -17.189 -9.804 8.777 1.00 96.44 69 LEU A N 1
ATOM 569 C CA . LEU A 1 69 ? -15.848 -9.684 8.218 1.00 96.44 69 LEU A CA 1
ATOM 570 C C . LEU A 1 69 ? -14.918 -8.959 9.213 1.00 96.44 69 LEU A C 1
ATOM 572 O O . LEU A 1 69 ? -15.130 -7.763 9.467 1.00 96.44 69 LEU A O 1
ATOM 576 N N . PRO A 1 70 ? -13.886 -9.634 9.758 1.00 94.81 70 PRO A N 1
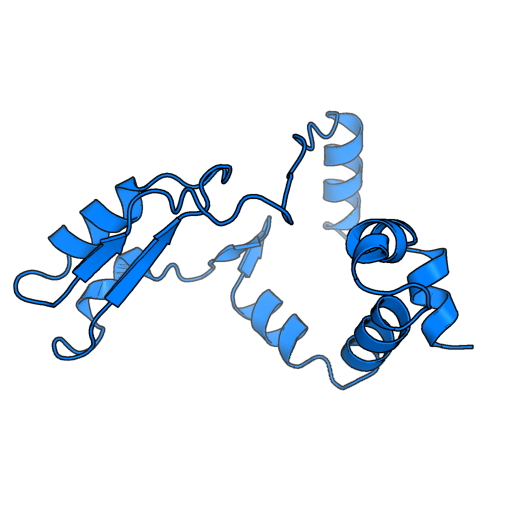ATOM 577 C CA . PRO A 1 70 ? -12.918 -8.997 10.638 1.00 94.81 70 PRO A CA 1
ATOM 578 C C . PRO A 1 70 ? -12.027 -8.038 9.845 1.00 94.81 70 PRO A C 1
ATOM 580 O O . PRO A 1 70 ? -11.561 -8.361 8.753 1.00 94.81 70 PRO A O 1
ATOM 583 N N . ILE A 1 71 ? -11.775 -6.854 10.404 1.00 94.75 71 ILE A N 1
ATOM 584 C CA . ILE A 1 71 ? -10.893 -5.851 9.798 1.00 94.75 71 ILE A CA 1
ATOM 585 C C . ILE A 1 71 ? -9.694 -5.626 10.712 1.00 94.75 71 ILE A C 1
ATOM 587 O O . ILE A 1 71 ? -9.858 -5.303 11.887 1.00 94.75 71 ILE A O 1
ATOM 591 N N . THR A 1 72 ? -8.494 -5.740 10.147 1.00 93.62 72 THR A N 1
ATOM 592 C CA . THR A 1 72 ? -7.242 -5.394 10.824 1.00 93.62 72 THR A CA 1
ATOM 593 C C . THR A 1 72 ? -6.545 -4.280 10.058 1.00 93.62 72 THR A C 1
ATOM 595 O O . THR A 1 72 ? -6.284 -4.424 8.863 1.00 93.62 72 THR A O 1
ATOM 598 N N . LEU A 1 73 ? -6.243 -3.176 10.736 1.00 91.62 73 LEU A N 1
ATOM 599 C CA . LEU A 1 73 ? -5.453 -2.078 10.188 1.00 91.62 73 LEU A CA 1
ATOM 600 C C . LEU A 1 73 ? -3.994 -2.240 10.623 1.00 91.62 73 LEU A C 1
ATOM 602 O O . LEU A 1 73 ? -3.718 -2.520 11.789 1.00 91.62 73 LEU A O 1
ATOM 606 N N . ILE A 1 74 ? -3.074 -2.104 9.666 1.00 90.12 74 ILE A N 1
ATOM 607 C CA . ILE A 1 74 ? -1.632 -2.270 9.867 1.00 90.12 74 ILE A CA 1
ATOM 608 C C . ILE A 1 74 ? -0.939 -0.982 9.445 1.00 90.12 74 ILE A C 1
ATOM 610 O O . ILE A 1 74 ? -1.077 -0.539 8.303 1.00 90.12 74 ILE A O 1
ATOM 614 N N . TYR A 1 75 ? -0.156 -0.419 10.360 1.00 86.31 75 TYR A N 1
ATOM 615 C CA . TYR A 1 75 ? 0.575 0.824 10.148 1.00 86.31 75 TYR A CA 1
ATOM 616 C C . TYR A 1 75 ? 2.080 0.566 10.144 1.00 86.31 75 TYR A C 1
ATOM 618 O O . TYR A 1 75 ? 2.616 -0.142 11.003 1.00 86.31 75 TYR A O 1
ATOM 626 N N . GLY A 1 76 ? 2.765 1.136 9.152 1.00 83.06 76 GLY A N 1
ATOM 627 C CA . GLY A 1 76 ? 4.220 1.089 9.076 1.00 83.06 76 GLY A CA 1
ATOM 628 C C . GLY A 1 76 ? 4.839 2.102 10.032 1.00 83.06 76 GLY A C 1
ATOM 629 O O . GLY A 1 76 ? 4.547 3.288 9.916 1.00 83.06 76 GLY A O 1
ATOM 630 N N . ALA A 1 77 ? 5.754 1.656 10.899 1.00 83.25 77 ALA A N 1
ATOM 631 C CA . ALA A 1 77 ? 6.326 2.467 11.981 1.00 83.25 77 ALA A CA 1
ATOM 632 C C . ALA A 1 77 ? 6.961 3.805 11.550 1.00 83.25 77 AL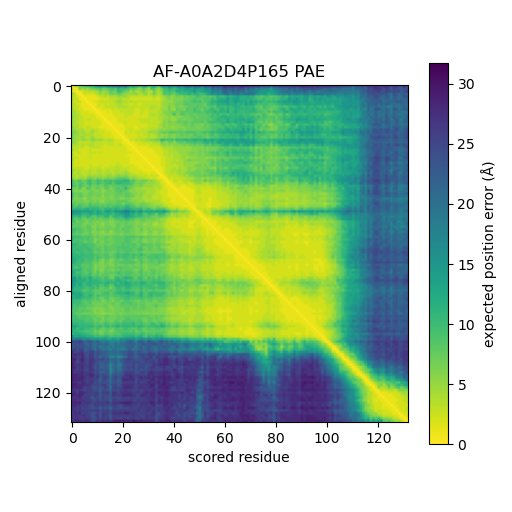A A C 1
ATOM 634 O O . ALA A 1 77 ? 7.023 4.731 12.351 1.00 83.25 77 ALA A O 1
ATOM 635 N N . ASN A 1 78 ? 7.424 3.904 10.299 1.00 81.62 78 ASN A N 1
ATOM 636 C CA . ASN A 1 78 ? 8.000 5.117 9.703 1.00 81.62 78 ASN A CA 1
ATOM 637 C C . ASN A 1 78 ? 7.171 5.626 8.509 1.00 81.62 78 ASN A C 1
ATOM 639 O O . ASN A 1 78 ? 7.716 6.176 7.552 1.00 81.62 78 ASN A O 1
ATOM 643 N N . SER A 1 79 ? 5.863 5.375 8.519 1.00 82.38 79 SER A N 1
ATOM 644 C CA . SER A 1 79 ? 4.933 5.895 7.523 1.00 82.38 79 SER A CA 1
ATOM 645 C C . SER A 1 79 ? 4.468 7.302 7.896 1.00 82.38 79 SER A C 1
ATOM 647 O O . SER A 1 79 ? 4.359 7.648 9.068 1.00 82.38 79 SER A O 1
ATOM 649 N N . TRP A 1 80 ? 4.125 8.093 6.884 1.00 82.19 80 TRP A N 1
ATOM 650 C CA . TRP A 1 80 ? 3.414 9.367 7.033 1.00 82.19 80 TRP A CA 1
ATOM 651 C C . TRP A 1 80 ? 1.919 9.196 7.368 1.00 82.19 80 TRP A C 1
ATOM 653 O O . TRP A 1 80 ? 1.206 10.184 7.513 1.00 82.19 80 TRP A O 1
ATOM 663 N N . ILE A 1 81 ? 1.442 7.951 7.473 1.00 83.56 81 ILE A N 1
ATOM 664 C CA . ILE A 1 81 ? 0.060 7.602 7.813 1.00 83.56 81 ILE A CA 1
ATOM 665 C C . ILE A 1 81 ? -0.052 7.316 9.315 1.00 83.56 81 ILE A C 1
ATOM 667 O O . ILE A 1 81 ? 0.599 6.402 9.828 1.00 83.56 81 ILE A O 1
ATOM 671 N N . ASP A 1 82 ? -0.905 8.076 9.999 1.00 85.25 82 ASP A N 1
ATOM 672 C CA . ASP A 1 82 ? -1.212 7.907 11.421 1.00 85.25 82 ASP A CA 1
ATOM 673 C C . ASP A 1 82 ? -2.313 6.856 11.691 1.00 85.25 82 ASP A C 1
ATOM 675 O O . ASP A 1 82 ? -2.997 6.376 10.782 1.00 85.25 82 ASP A O 1
ATOM 679 N N . THR A 1 83 ? -2.495 6.506 12.969 1.00 87.50 83 THR A N 1
ATOM 680 C CA . THR A 1 83 ? -3.469 5.502 13.432 1.00 87.50 83 THR A CA 1
ATOM 681 C C . THR A 1 83 ? -4.893 6.047 13.607 1.00 87.50 83 THR A C 1
ATOM 683 O O . THR A 1 83 ? -5.814 5.275 13.856 1.00 87.50 83 THR A O 1
ATOM 686 N N . SER A 1 84 ? -5.146 7.349 13.411 1.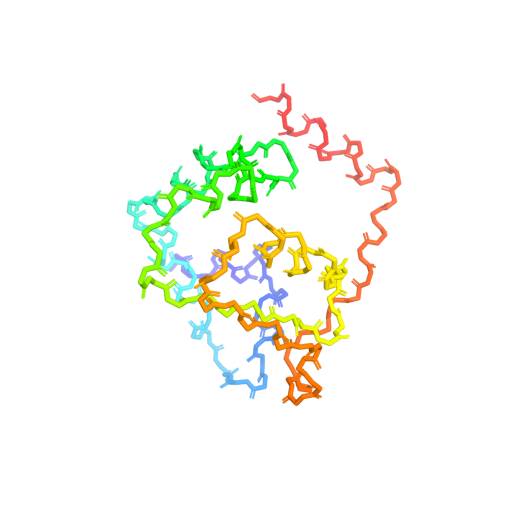00 89.56 84 SER A N 1
ATOM 687 C CA . SER A 1 84 ? -6.477 7.956 13.621 1.00 89.56 84 SER A CA 1
ATOM 688 C C . SER A 1 84 ? -7.556 7.360 12.713 1.00 89.56 84 SER A C 1
ATOM 690 O O . SER A 1 84 ? -8.746 7.359 13.035 1.00 89.56 84 SER A O 1
ATOM 692 N N . THR A 1 85 ? -7.157 6.813 11.561 1.00 89.88 85 THR A N 1
ATOM 693 C CA . THR A 1 85 ? -8.082 6.108 10.667 1.00 89.88 85 THR A CA 1
ATOM 694 C C . THR A 1 85 ? -8.646 4.845 11.326 1.00 89.88 85 THR A C 1
ATOM 696 O O . THR A 1 85 ? -9.822 4.543 11.129 1.00 89.88 85 THR A O 1
ATOM 699 N N . GLY A 1 86 ? -7.855 4.133 12.135 1.00 91.56 86 GLY A N 1
ATOM 700 C CA . GLY A 1 86 ? -8.278 2.919 12.837 1.00 91.56 86 GLY A CA 1
ATOM 701 C C . GLY A 1 86 ? -9.332 3.209 13.897 1.00 91.56 86 GLY A C 1
ATOM 702 O O . GLY A 1 86 ? -10.364 2.534 13.947 1.00 91.56 86 GLY A O 1
ATOM 703 N N . GLU A 1 87 ? -9.152 4.296 14.648 1.00 91.12 87 GLU A N 1
ATOM 704 C CA . GLU A 1 87 ? -10.145 4.793 15.607 1.00 91.12 87 GLU A CA 1
ATOM 705 C C . GLU A 1 87 ? -11.480 5.118 14.925 1.00 91.12 87 GLU A C 1
ATOM 707 O O . GLU A 1 87 ? -12.540 4.666 15.369 1.00 91.12 87 GLU A O 1
ATOM 712 N N . LYS A 1 88 ? -11.440 5.828 13.788 1.00 94.50 88 LYS A N 1
ATOM 713 C CA . LYS A 1 88 ? -12.645 6.144 13.004 1.00 94.50 88 LYS A CA 1
ATOM 714 C C . LYS A 1 88 ? -13.328 4.882 12.478 1.00 94.50 88 LYS A C 1
ATOM 716 O O . LYS A 1 88 ? -14.553 4.802 12.504 1.00 94.50 88 LYS A O 1
ATOM 721 N N . VAL A 1 89 ? -12.569 3.881 12.027 1.00 95.25 89 VAL A N 1
ATOM 722 C CA . VAL A 1 89 ? -13.139 2.599 11.577 1.00 95.25 89 VAL A CA 1
ATOM 723 C C . VAL A 1 89 ? -13.827 1.864 12.726 1.00 95.25 89 VAL A C 1
ATOM 725 O O . VAL A 1 89 ? -14.935 1.364 12.530 1.00 95.25 89 VAL A O 1
ATOM 728 N N . ARG A 1 90 ? -13.223 1.831 13.920 1.00 93.12 90 ARG A N 1
ATOM 729 C CA . ARG A 1 90 ? -13.836 1.226 15.112 1.00 93.12 90 ARG A CA 1
ATOM 730 C C . ARG A 1 90 ? -15.141 1.932 15.486 1.00 93.12 90 ARG A C 1
ATOM 732 O O . ARG A 1 90 ? -16.134 1.259 15.746 1.00 93.12 90 ARG A O 1
ATOM 739 N N . TYR A 1 91 ? -15.158 3.265 15.452 1.00 94.75 91 TYR A N 1
ATOM 740 C CA . TYR A 1 91 ? -16.365 4.056 15.712 1.00 94.75 91 TYR A CA 1
ATOM 741 C C . TYR A 1 91 ? -17.480 3.779 14.690 1.00 94.75 91 TYR A C 1
ATOM 743 O O . TYR A 1 91 ? -18.634 3.588 15.062 1.00 94.75 91 TYR A O 1
ATOM 751 N N . LEU A 1 92 ? -17.138 3.697 13.400 1.00 95.62 92 LEU A N 1
ATOM 752 C CA . LEU A 1 92 ? -18.098 3.459 12.314 1.00 95.62 92 LEU A CA 1
ATOM 753 C C . LEU A 1 92 ? -18.582 2.001 12.212 1.00 95.62 92 LEU A C 1
ATOM 755 O O . LEU A 1 92 ? -19.498 1.718 11.438 1.00 95.62 92 LEU A O 1
ATOM 759 N N . ARG A 1 93 ? -17.979 1.065 12.956 1.00 94.81 93 ARG A N 1
ATOM 760 C CA . ARG A 1 93 ? -18.337 -0.364 12.951 1.00 94.81 93 ARG A CA 1
ATOM 761 C C . ARG A 1 93 ? -18.601 -0.891 14.367 1.00 94.81 93 ARG A C 1
ATOM 763 O O . ARG A 1 93 ? -17.904 -1.805 14.818 1.00 94.81 93 ARG A O 1
ATOM 770 N N . PRO A 1 94 ? -19.615 -0.358 15.074 1.00 93.88 94 PRO A N 1
ATOM 771 C CA . PRO A 1 94 ? -19.928 -0.801 16.427 1.00 93.88 94 PRO A CA 1
ATOM 772 C C . PRO A 1 94 ? -20.283 -2.294 16.443 1.00 93.88 94 PRO A C 1
ATOM 774 O O . PRO A 1 94 ? -20.999 -2.791 15.570 1.00 93.88 94 PRO A O 1
ATOM 777 N N . GLY A 1 95 ? -19.751 -3.019 17.429 1.00 91.81 95 GLY A N 1
ATOM 778 C CA . GLY A 1 95 ? -19.978 -4.459 17.600 1.00 91.81 95 GLY A CA 1
ATOM 779 C C . GLY A 1 95 ? -19.306 -5.364 16.557 1.00 91.81 95 GLY A C 1
ATOM 780 O O . GLY A 1 95 ? -19.502 -6.573 16.608 1.00 91.81 95 GLY A O 1
ATOM 781 N N . CYS A 1 96 ? -18.525 -4.818 15.619 1.00 94.94 96 CYS A N 1
ATOM 782 C CA . CYS A 1 96 ? -17.748 -5.609 14.661 1.00 94.94 96 CYS A CA 1
ATOM 783 C C . CYS A 1 96 ? -16.307 -5.799 15.153 1.00 94.94 96 CYS A C 1
ATOM 785 O O . CYS A 1 96 ? -15.767 -4.948 15.863 1.00 94.94 96 CYS A O 1
ATOM 787 N N . TYR A 1 97 ? -15.643 -6.871 14.710 1.00 94.31 97 TYR A N 1
ATOM 788 C CA . TYR A 1 97 ? -14.217 -7.050 14.979 1.00 94.31 97 TYR A CA 1
ATOM 789 C C . TYR A 1 97 ? -13.388 -6.034 14.180 1.00 94.31 97 TYR A C 1
ATOM 791 O O . TYR A 1 97 ? -13.325 -6.091 12.948 1.00 94.31 97 TYR A O 1
ATOM 799 N N . VAL A 1 98 ? -12.746 -5.112 14.901 1.00 92.25 98 VAL A N 1
ATOM 800 C CA . VAL A 1 98 ? -11.786 -4.147 14.357 1.00 92.25 98 VAL A CA 1
ATOM 801 C C . VAL A 1 98 ? -10.536 -4.143 15.230 1.00 92.25 98 VAL A C 1
ATOM 803 O O . VAL A 1 98 ? -10.558 -3.664 16.372 1.00 92.25 98 VAL A O 1
ATOM 806 N N . ASN A 1 99 ? -9.444 -4.656 14.670 1.00 90.56 99 ASN A N 1
ATOM 807 C CA . ASN A 1 99 ? -8.129 -4.609 15.286 1.00 90.56 99 ASN A CA 1
ATOM 808 C C . ASN A 1 99 ? -7.299 -3.479 14.669 1.00 90.56 99 ASN A C 1
ATOM 810 O O . ASN A 1 99 ? -7.094 -3.433 13.458 1.00 90.56 99 ASN A O 1
ATOM 814 N N . ASP A 1 100 ? -6.813 -2.578 15.510 1.00 80.38 100 ASP A N 1
ATOM 815 C CA . ASP A 1 100 ? -5.837 -1.565 15.128 1.00 80.38 100 ASP A CA 1
ATOM 816 C C . ASP A 1 100 ? -4.493 -2.024 15.692 1.00 80.38 100 ASP A C 1
ATOM 818 O O . ASP A 1 100 ? -4.213 -1.859 16.884 1.00 80.38 100 ASP A O 1
ATOM 822 N N . MET A 1 101 ? -3.700 -2.699 14.852 1.00 65.75 101 MET A N 1
ATOM 823 C CA . MET A 1 101 ? -2.342 -3.056 15.231 1.00 65.75 101 MET A CA 1
ATOM 824 C C . MET A 1 101 ? -1.510 -1.787 15.124 1.00 65.75 101 MET A C 1
ATOM 826 O O . MET A 1 101 ? -0.998 -1.454 14.052 1.00 65.75 101 MET A O 1
ATOM 830 N N . GLY A 1 102 ? -1.410 -1.074 16.249 1.00 63.47 102 GLY A N 1
ATOM 831 C CA . GLY A 1 102 ? -0.543 0.089 16.387 1.00 63.47 102 GLY A CA 1
ATOM 832 C C . GLY A 1 102 ? 0.846 -0.180 15.797 1.00 63.47 102 GLY A C 1
ATOM 833 O O . GLY A 1 102 ? 1.304 -1.320 15.751 1.00 63.47 102 GLY A O 1
ATOM 834 N N . GLN A 1 103 ? 1.486 0.887 15.316 1.00 61.31 103 GLN A N 1
ATOM 835 C CA . GLN A 1 103 ? 2.749 0.907 14.564 1.00 61.31 103 GLN A CA 1
ATOM 836 C C . GLN A 1 103 ? 3.612 -0.361 14.714 1.00 61.31 103 GLN A C 1
ATOM 838 O O . GLN A 1 103 ? 4.246 -0.581 15.752 1.00 61.31 103 GLN A O 1
ATOM 843 N N . VAL A 1 104 ? 3.668 -1.194 13.667 1.00 59.69 104 VAL A N 1
ATOM 844 C CA . VAL A 1 104 ? 4.397 -2.468 13.725 1.00 59.69 104 VAL A CA 1
ATOM 845 C C . VAL A 1 104 ? 5.904 -2.192 13.717 1.00 59.69 104 VAL A C 1
ATOM 847 O O . VAL A 1 104 ? 6.528 -2.008 12.672 1.00 59.69 104 VAL A O 1
ATOM 850 N N . ARG A 1 105 ? 6.502 -2.168 14.915 1.00 50.59 105 ARG A N 1
ATOM 851 C CA . ARG A 1 105 ? 7.919 -1.841 15.182 1.00 50.59 105 ARG A CA 1
ATOM 852 C C . ARG A 1 105 ? 8.939 -2.787 14.529 1.00 50.59 105 ARG A C 1
ATOM 854 O O . ARG A 1 105 ? 10.109 -2.424 14.431 1.00 50.59 105 ARG A O 1
ATOM 861 N N . SER A 1 106 ? 8.512 -3.973 14.089 1.00 42.09 106 SER A N 1
ATOM 862 C CA . SER A 1 106 ? 9.381 -5.043 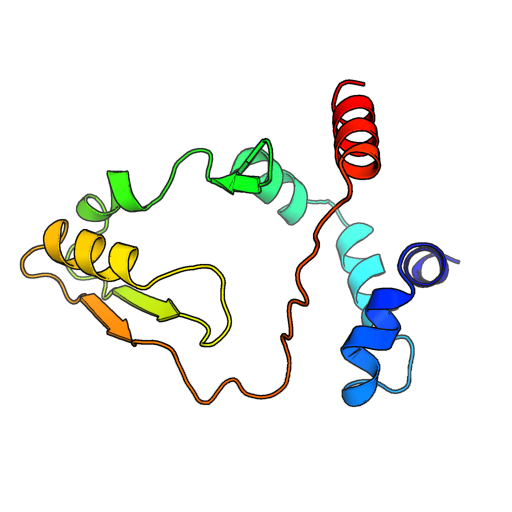13.572 1.00 42.09 106 SER A CA 1
ATOM 863 C C . SER A 1 106 ? 9.474 -5.129 12.038 1.00 42.09 106 SER A C 1
ATOM 865 O O . SER A 1 106 ? 10.012 -6.101 11.520 1.00 42.09 106 SER A O 1
ATOM 867 N N . TRP A 1 107 ? 8.997 -4.133 11.284 1.00 42.94 107 TRP A N 1
ATOM 868 C CA . TRP A 1 107 ? 9.323 -3.996 9.852 1.00 42.94 107 TRP A CA 1
ATOM 869 C C . TRP A 1 107 ? 10.540 -3.081 9.701 1.00 42.94 107 TRP A C 1
ATOM 871 O O . TRP A 1 107 ? 10.436 -1.951 9.226 1.00 42.94 107 TRP A O 1
ATOM 881 N N . LYS A 1 108 ? 11.692 -3.522 10.217 1.00 39.31 108 LYS A N 1
ATOM 882 C CA . LYS A 1 108 ? 12.855 -2.643 10.402 1.00 39.31 108 LYS A CA 1
ATOM 883 C C . LYS A 1 108 ? 13.765 -2.465 9.186 1.00 39.31 108 LYS A C 1
ATOM 885 O O . LYS A 1 108 ? 14.598 -1.569 9.252 1.00 39.31 108 LYS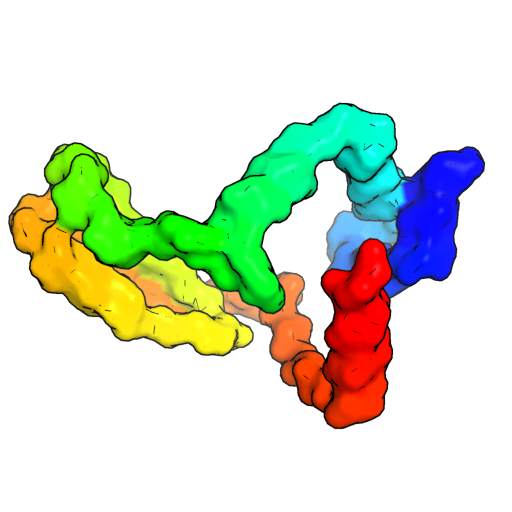 A O 1
ATOM 890 N N . GLU A 1 109 ? 13.618 -3.207 8.085 1.00 41.25 109 GLU A N 1
ATOM 891 C CA . GLU A 1 109 ? 14.728 -3.249 7.111 1.00 41.25 109 GLU A CA 1
ATOM 892 C C . GLU A 1 109 ? 14.490 -2.730 5.685 1.00 41.25 109 GLU A C 1
ATOM 894 O O . GLU A 1 109 ? 15.477 -2.365 5.063 1.00 41.25 109 GLU A O 1
ATOM 899 N N . ASN A 1 110 ? 13.268 -2.541 5.158 1.00 38.34 110 ASN A N 1
ATOM 900 C CA . ASN A 1 110 ? 13.153 -2.379 3.685 1.00 38.34 110 ASN A CA 1
ATOM 901 C C . ASN A 1 110 ? 12.440 -1.149 3.116 1.00 38.34 110 ASN A C 1
ATOM 903 O O . ASN A 1 110 ? 12.379 -0.999 1.898 1.00 38.34 110 ASN A O 1
ATOM 907 N N . PHE A 1 111 ? 11.945 -0.220 3.934 1.00 41.31 111 PHE A N 1
ATOM 908 C CA . PHE A 1 111 ? 11.301 0.989 3.403 1.00 41.31 111 PHE A CA 1
ATOM 909 C C . PHE A 1 111 ? 11.678 2.238 4.206 1.00 41.31 111 PHE A C 1
ATOM 911 O O . PHE A 1 111 ? 10.907 2.753 5.012 1.00 41.31 111 PHE A O 1
ATOM 918 N N . ARG A 1 112 ? 12.881 2.772 3.952 1.00 39.00 112 ARG A N 1
ATOM 919 C CA . ARG A 1 112 ? 13.181 4.181 4.244 1.00 39.00 112 ARG A CA 1
ATOM 920 C C . ARG A 1 112 ? 12.625 5.045 3.114 1.00 39.00 112 ARG A C 1
ATOM 922 O O . ARG A 1 112 ? 13.282 5.220 2.091 1.00 39.00 112 ARG A O 1
ATOM 929 N N . TYR A 1 113 ? 11.455 5.643 3.311 1.00 39.34 113 TYR A N 1
ATOM 930 C CA . TYR A 1 113 ? 11.100 6.845 2.560 1.00 39.34 113 TYR A CA 1
ATOM 931 C C . TYR A 1 113 ? 11.893 8.014 3.153 1.00 39.34 113 TYR A C 1
ATOM 933 O O . TYR A 1 113 ? 11.546 8.564 4.194 1.00 39.34 113 TYR A O 1
ATOM 941 N N . ARG A 1 114 ? 13.013 8.378 2.519 1.00 40.00 114 ARG A N 1
ATOM 942 C CA . ARG A 1 114 ? 13.621 9.694 2.746 1.00 40.00 114 ARG A CA 1
ATOM 943 C C . ARG A 1 114 ? 12.701 10.731 2.103 1.00 40.00 114 ARG A C 1
ATOM 945 O O . ARG A 1 114 ? 12.374 10.598 0.930 1.00 40.00 114 ARG A O 1
ATOM 952 N N . ASN A 1 115 ? 12.292 11.725 2.892 1.00 35.28 115 ASN A N 1
ATOM 953 C CA . ASN A 1 115 ? 11.478 12.873 2.494 1.00 35.28 115 ASN A CA 1
ATOM 954 C C . ASN A 1 115 ? 11.782 13.340 1.063 1.00 35.28 115 ASN A C 1
ATOM 956 O O . ASN A 1 115 ? 12.816 13.964 0.817 1.00 35.28 115 ASN A O 1
ATOM 960 N N . LEU A 1 116 ? 10.858 13.090 0.135 1.00 42.78 116 LEU A N 1
ATOM 961 C CA . LEU A 1 116 ? 10.868 13.724 -1.175 1.00 42.78 116 LEU A CA 1
ATOM 962 C C . LEU A 1 116 ? 10.337 15.154 -0.993 1.00 42.78 116 LEU A C 1
ATOM 964 O O . LEU A 1 116 ? 9.187 15.458 -1.296 1.00 42.78 116 LEU A O 1
ATOM 968 N N . ARG A 1 117 ? 11.163 16.053 -0.444 1.00 40.66 117 ARG A N 1
ATOM 969 C CA . ARG A 1 117 ? 10.928 17.493 -0.606 1.00 40.66 117 ARG A CA 1
ATOM 970 C C . ARG A 1 117 ? 11.246 17.812 -2.061 1.00 40.66 117 ARG A C 1
ATOM 972 O O . ARG A 1 117 ? 12.378 18.138 -2.407 1.00 40.66 117 ARG A O 1
ATOM 979 N N . LEU A 1 118 ? 10.256 17.640 -2.929 1.00 48.38 118 LEU A N 1
ATOM 980 C CA . LEU A 1 118 ? 10.328 18.166 -4.281 1.00 48.38 118 LEU A CA 1
ATOM 981 C C . LEU A 1 118 ? 10.426 19.686 -4.155 1.00 48.38 118 LEU A C 1
ATOM 983 O O . LEU A 1 118 ? 9.601 20.319 -3.494 1.00 48.38 118 LEU A O 1
ATOM 987 N N . SER A 1 119 ? 11.475 20.272 -4.729 1.00 54.81 119 SER A N 1
ATOM 988 C CA . SER A 1 119 ? 11.565 21.726 -4.810 1.00 54.81 119 SER A CA 1
ATOM 989 C C . SER A 1 119 ? 10.362 22.247 -5.606 1.00 54.81 119 SER A C 1
ATOM 991 O O . SER A 1 119 ? 9.822 21.542 -6.465 1.00 54.81 119 SER A O 1
ATOM 993 N N . GLY A 1 120 ? 9.942 23.491 -5.361 1.00 53.38 120 GLY A N 1
ATOM 994 C CA . GLY A 1 120 ? 8.805 24.081 -6.080 1.00 53.38 120 GLY A CA 1
ATOM 995 C C . GLY A 1 120 ? 8.968 24.072 -7.608 1.00 53.38 120 GLY A C 1
ATOM 996 O O . GLY A 1 120 ? 7.982 24.116 -8.333 1.00 53.38 120 GLY A O 1
ATOM 997 N N . ALA A 1 121 ? 10.199 23.956 -8.115 1.00 51.94 121 ALA A N 1
ATOM 998 C CA . ALA A 1 121 ? 10.474 23.802 -9.540 1.00 51.94 121 ALA A CA 1
ATOM 999 C C . ALA A 1 121 ? 10.135 22.398 -10.075 1.00 51.94 121 ALA A C 1
ATOM 1001 O O . ALA A 1 121 ? 9.683 22.274 -11.212 1.00 51.94 121 ALA A O 1
ATOM 1002 N N . THR A 1 122 ? 10.320 21.347 -9.271 1.00 47.12 122 THR A N 1
ATOM 1003 C CA . THR A 1 122 ? 10.004 19.968 -9.671 1.00 47.12 122 THR A CA 1
ATOM 1004 C C . THR A 1 122 ? 8.500 19.698 -9.634 1.00 47.12 122 THR A C 1
ATOM 1006 O O . THR A 1 122 ? 8.000 18.983 -10.496 1.00 47.12 122 THR A O 1
ATOM 1009 N N . LEU A 1 123 ? 7.767 20.324 -8.705 1.00 53.59 123 LEU A N 1
ATOM 1010 C CA . LEU A 1 123 ? 6.298 20.267 -8.675 1.00 53.59 123 LEU A CA 1
ATOM 1011 C C . LEU A 1 123 ? 5.680 20.917 -9.920 1.00 53.59 123 LEU A C 1
ATOM 1013 O O . LEU A 1 123 ? 4.862 20.289 -10.580 1.00 53.59 123 LEU A O 1
ATOM 1017 N N . ARG A 1 124 ? 6.163 22.099 -10.325 1.00 50.81 124 ARG A N 1
ATOM 1018 C CA . ARG A 1 124 ? 5.672 22.785 -11.534 1.00 50.81 124 ARG A CA 1
ATOM 1019 C C . ARG A 1 124 ? 5.917 22.004 -12.827 1.00 50.81 124 ARG A C 1
ATOM 1021 O O . ARG A 1 124 ? 5.086 22.046 -13.723 1.00 50.81 124 ARG A O 1
ATOM 1028 N N . LYS A 1 125 ? 7.033 21.269 -12.919 1.00 53.16 125 LYS A N 1
ATOM 1029 C CA . LYS A 1 125 ? 7.316 20.388 -14.068 1.00 53.16 125 LYS A CA 1
ATOM 1030 C C . LYS A 1 125 ? 6.406 19.158 -14.118 1.00 53.16 125 LYS A C 1
ATOM 1032 O O . LYS A 1 125 ? 6.101 18.677 -15.204 1.00 53.16 125 LYS A O 1
ATOM 1037 N N . LEU A 1 126 ? 5.992 18.643 -12.961 1.00 44.00 126 LEU A N 1
ATOM 1038 C CA . LEU A 1 126 ? 5.025 17.547 -12.885 1.00 44.00 126 LEU A CA 1
ATOM 1039 C C . LEU A 1 126 ? 3.606 18.033 -13.203 1.00 44.00 126 LEU A C 1
ATOM 1041 O O . LEU A 1 126 ? 2.884 17.339 -13.906 1.00 44.00 126 LEU A O 1
ATOM 1045 N N . GLU A 1 127 ? 3.232 19.233 -12.755 1.00 50.00 127 GLU A N 1
ATOM 1046 C CA . GLU A 1 127 ? 1.944 19.857 -13.088 1.00 50.00 127 GLU A CA 1
ATOM 1047 C C . GLU A 1 127 ? 1.820 20.157 -14.587 1.00 50.00 127 GLU A C 1
ATOM 1049 O O . GLU A 1 127 ? 0.785 19.860 -15.176 1.00 50.00 127 GLU A O 1
ATOM 1054 N N . SER A 1 128 ? 2.880 20.656 -15.234 1.00 47.34 128 SER A N 1
ATOM 1055 C CA . SER A 1 128 ? 2.870 20.896 -16.684 1.00 47.34 128 SER A CA 1
ATOM 1056 C C . SER A 1 128 ? 2.778 19.611 -17.509 1.00 47.34 128 SER A C 1
ATOM 1058 O O . SER A 1 128 ? 2.199 19.628 -18.583 1.00 47.34 128 SER A O 1
ATOM 1060 N N . ALA A 1 129 ? 3.324 18.496 -17.011 1.00 43.72 129 ALA A N 1
ATOM 1061 C CA . ALA A 1 129 ? 3.296 17.202 -17.699 1.00 43.72 129 ALA A CA 1
ATOM 1062 C C . ALA A 1 129 ? 1.987 16.414 -17.489 1.00 43.72 129 ALA A C 1
ATOM 1064 O O . ALA A 1 129 ? 1.791 15.380 -18.117 1.00 43.72 129 ALA A O 1
ATOM 1065 N N . LEU A 1 130 ? 1.117 16.862 -16.578 1.00 39.72 130 LEU A N 1
ATOM 1066 C CA . LEU A 1 130 ? -0.195 16.261 -16.301 1.00 39.72 130 LEU A CA 1
ATOM 1067 C C . LEU A 1 130 ? -1.351 17.007 -16.988 1.00 39.72 130 LEU A C 1
ATOM 1069 O O . LEU A 1 130 ? -2.493 16.557 -16.900 1.00 39.72 130 LEU A O 1
ATOM 1073 N N . LEU A 1 131 ? -1.062 18.150 -17.618 1.00 41.38 131 LEU A N 1
ATOM 1074 C CA . LEU A 1 131 ? -2.023 19.002 -18.326 1.00 41.38 131 LEU A CA 1
ATOM 1075 C C . LEU A 1 131 ? -1.890 18.924 -19.861 1.00 41.38 131 LEU A C 1
ATOM 1077 O O . LEU A 1 131 ? -2.578 19.668 -20.559 1.00 41.38 131 LEU A O 1
ATOM 1081 N N . GLU A 1 132 ? -1.053 18.014 -20.366 1.00 40.81 132 GLU A N 1
ATOM 1082 C CA . GLU A 1 132 ? -1.091 17.488 -21.743 1.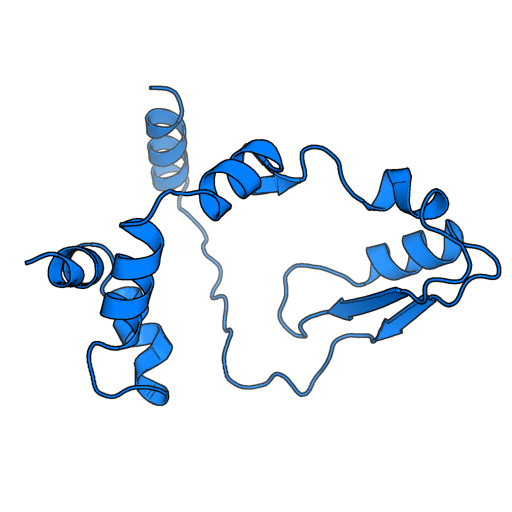00 40.81 132 GLU A CA 1
ATOM 1083 C C . GLU A 1 132 ? -1.763 16.107 -21.750 1.00 40.81 132 GLU A C 1
ATOM 1085 O O . GLU A 1 132 ? -2.542 15.836 -22.692 1.00 40.81 132 GLU A O 1
#

pLDDT: mean 78.92, std 19.02, range [35.28, 96.44]